Protein AF-A0A923AKQ8-F1 (afdb_monomer)

Mean predicted aligned error: 15.09 Å

Sequence (70 aa):
MRLTIRNPETDRLARELAATTGESITAAVTEAIRQRLQRVRGNVDPHADSRSNGDPDPARPVHDQTGGHR

pLDDT: mean 74.49, std 17.47, range [39.91, 96.19]

Foldseek 3Di:
DDDDDPDPVLVVVLVVQCVVVVHDSVVSVVVVVVVVVCVVVVVPDPPPPPPDDDDDDPDDPPDDDDDDDD

Solvent-accessible surface area (backbone atoms only — not comparable to full-atom values): 4746 Å² total; per-residue (Å²): 137,87,82,82,78,86,47,69,65,59,53,50,53,32,48,53,48,6,65,73,71,73,45,54,46,69,54,40,46,50,50,53,51,49,54,51,48,49,56,60,53,66,68,55,64,92,72,83,72,85,82,75,87,88,84,87,82,88,72,84,80,80,75,90,73,89,79,91,76,134

Radius of gyration: 29.44 Å; Cα contacts (8 Å, |Δi|>4): 18; chains: 1; bounding box: 54×65×62 Å

Structure (mmCIF, N/CA/C/O backbone):
data_AF-A0A9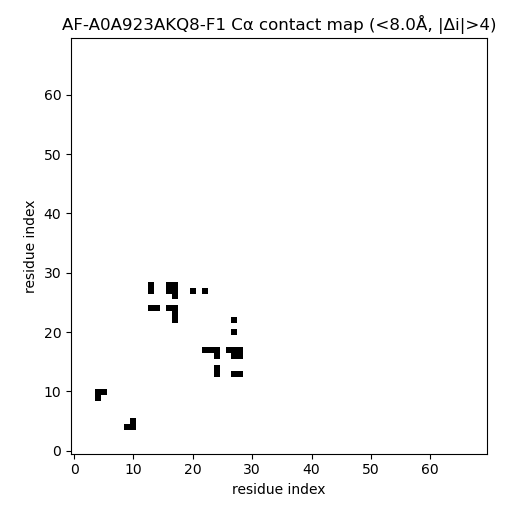23AKQ8-F1
#
_entry.id   AF-A0A923AKQ8-F1
#
loop_
_atom_site.group_PDB
_atom_site.id
_atom_site.type_symbol
_atom_site.label_atom_id
_atom_site.label_alt_id
_atom_site.label_comp_id
_atom_site.label_asym_id
_atom_site.label_entity_id
_atom_site.label_seq_id
_atom_site.pdbx_PDB_ins_code
_atom_site.Cartn_x
_atom_site.Cartn_y
_atom_site.Cartn_z
_atom_site.occupancy
_atom_site.B_iso_or_equiv
_atom_site.auth_seq_id
_atom_site.auth_comp_id
_atom_site.auth_asym_id
_atom_site.auth_atom_id
_atom_site.pdbx_PDB_model_num
ATOM 1 N N . MET A 1 1 ? 8.672 -1.081 12.672 1.00 39.91 1 MET A N 1
ATOM 2 C CA . MET A 1 1 ? 9.603 -1.923 11.875 1.00 39.91 1 MET A CA 1
ATOM 3 C C . MET A 1 1 ? 9.710 -1.349 10.460 1.00 39.91 1 MET A C 1
ATOM 5 O O . MET A 1 1 ? 8.687 -0.912 9.953 1.00 39.91 1 MET A O 1
ATOM 9 N N . ARG A 1 2 ? 10.906 -1.302 9.839 1.00 57.12 2 ARG A N 1
ATOM 10 C CA . ARG A 1 2 ? 11.112 -0.845 8.442 1.00 57.12 2 ARG A CA 1
ATOM 11 C C . ARG A 1 2 ? 11.245 -2.057 7.521 1.00 57.12 2 ARG A C 1
ATOM 13 O O . ARG A 1 2 ? 12.136 -2.874 7.723 1.00 57.12 2 ARG A O 1
ATOM 20 N N . LEU A 1 3 ? 10.379 -2.153 6.519 1.00 59.88 3 LEU A N 1
ATOM 21 C CA . LEU A 1 3 ? 10.478 -3.139 5.448 1.00 59.88 3 LEU A CA 1
ATOM 22 C C . LEU A 1 3 ? 11.241 -2.469 4.296 1.00 59.88 3 LEU A C 1
ATOM 24 O O . LEU A 1 3 ? 10.708 -1.584 3.634 1.00 59.88 3 LEU A O 1
ATOM 28 N N . THR A 1 4 ? 12.523 -2.801 4.119 1.00 58.06 4 THR A N 1
ATOM 29 C CA . THR A 1 4 ? 13.339 -2.218 3.040 1.00 58.06 4 THR A CA 1
ATOM 30 C C . THR A 1 4 ? 13.107 -3.012 1.763 1.00 58.06 4 THR A C 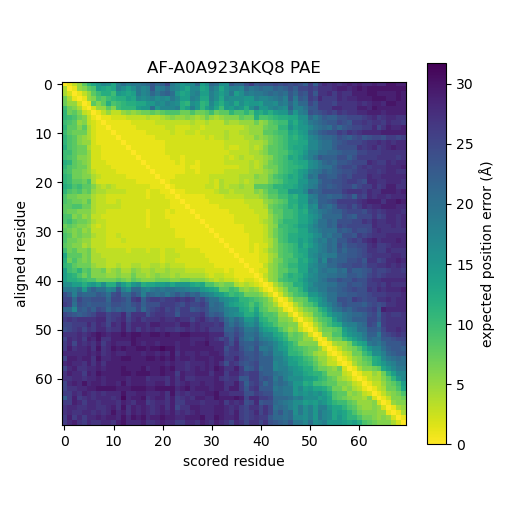1
ATOM 32 O O . THR A 1 4 ? 13.719 -4.057 1.545 1.00 58.06 4 THR A O 1
ATOM 35 N N . ILE A 1 5 ? 12.220 -2.509 0.915 1.00 62.97 5 ILE A N 1
ATOM 36 C CA . ILE A 1 5 ? 12.009 -3.027 -0.433 1.00 62.97 5 ILE A CA 1
ATOM 37 C C . ILE A 1 5 ? 13.224 -2.608 -1.279 1.00 62.97 5 ILE A C 1
ATOM 39 O O . ILE A 1 5 ? 13.392 -1.436 -1.591 1.00 62.97 5 ILE A O 1
ATOM 43 N N . ARG A 1 6 ? 14.121 -3.553 -1.599 1.00 67.81 6 ARG A N 1
ATOM 44 C CA . ARG A 1 6 ? 15.343 -3.313 -2.404 1.00 67.81 6 ARG A CA 1
ATOM 45 C C . ARG A 1 6 ? 15.119 -3.423 -3.916 1.00 67.81 6 ARG A C 1
ATOM 47 O O . ARG A 1 6 ? 16.075 -3.336 -4.679 1.00 67.81 6 ARG A O 1
ATOM 54 N N . ASN A 1 7 ? 13.880 -3.647 -4.346 1.00 80.75 7 ASN A N 1
ATOM 55 C CA . ASN A 1 7 ? 13.541 -3.755 -5.756 1.00 80.75 7 ASN A CA 1
ATOM 56 C C . ASN A 1 7 ? 13.079 -2.378 -6.286 1.00 80.75 7 ASN A C 1
ATOM 58 O O . ASN A 1 7 ? 12.061 -1.870 -5.806 1.00 80.75 7 ASN A O 1
ATOM 62 N N . PRO A 1 8 ? 13.796 -1.771 -7.253 1.00 83.38 8 PRO A N 1
ATOM 63 C CA . PRO A 1 8 ? 13.447 -0.460 -7.804 1.00 83.38 8 PRO A CA 1
ATOM 64 C C . PRO A 1 8 ? 12.097 -0.447 -8.531 1.00 83.38 8 PRO A C 1
ATOM 66 O O . PRO A 1 8 ? 11.434 0.585 -8.562 1.00 83.38 8 PRO A O 1
ATOM 69 N N . GLU A 1 9 ? 11.664 -1.577 -9.092 1.00 87.00 9 GLU A N 1
ATOM 70 C CA . GLU A 1 9 ? 10.340 -1.707 -9.705 1.00 87.00 9 GLU A CA 1
ATOM 71 C C . GLU A 1 9 ? 9.242 -1.593 -8.645 1.00 87.00 9 GLU A C 1
ATOM 73 O O . GLU A 1 9 ? 8.283 -0.845 -8.807 1.00 87.00 9 GLU A O 1
ATOM 78 N N . THR A 1 10 ? 9.417 -2.269 -7.508 1.00 88.25 10 THR A N 1
ATOM 79 C CA . THR A 1 10 ? 8.445 -2.223 -6.414 1.00 88.25 10 THR A CA 1
ATOM 80 C C . THR A 1 10 ? 8.368 -0.836 -5.771 1.00 88.25 10 THR A C 1
ATOM 82 O O . THR A 1 10 ? 7.275 -0.417 -5.408 1.00 88.25 10 THR A O 1
ATOM 85 N N . ASP A 1 11 ? 9.480 -0.097 -5.658 1.00 87.75 11 ASP A N 1
ATOM 86 C CA . ASP A 1 11 ? 9.455 1.304 -5.194 1.00 87.75 11 ASP A CA 1
ATOM 87 C C . ASP A 1 11 ? 8.670 2.208 -6.158 1.00 87.75 11 ASP A C 1
ATOM 89 O O . ASP A 1 11 ? 7.836 2.995 -5.710 1.00 87.75 11 ASP A O 1
ATOM 93 N N . ARG A 1 12 ? 8.866 2.053 -7.476 1.00 90.75 12 ARG A N 1
ATOM 94 C CA . ARG A 1 12 ? 8.101 2.800 -8.490 1.00 90.75 12 ARG A CA 1
ATOM 95 C C . ARG A 1 12 ? 6.609 2.504 -8.399 1.00 90.75 12 ARG A C 1
ATOM 97 O O . ARG A 1 12 ? 5.831 3.435 -8.224 1.00 90.75 12 ARG A O 1
ATOM 104 N N . LEU A 1 13 ? 6.231 1.225 -8.396 1.00 93.12 13 LEU A N 1
ATOM 105 C CA . LEU A 1 13 ? 4.832 0.808 -8.271 1.00 93.12 13 LEU A CA 1
ATOM 106 C C . LEU A 1 13 ? 4.202 1.304 -6.964 1.00 93.12 13 LEU A C 1
ATOM 108 O O . LEU A 1 13 ? 3.058 1.749 -6.952 1.00 93.12 13 LEU A O 1
ATOM 112 N N . ALA A 1 14 ? 4.947 1.268 -5.856 1.00 91.25 14 ALA A N 1
ATOM 113 C CA . ALA A 1 14 ? 4.477 1.769 -4.571 1.00 91.25 14 ALA A CA 1
ATOM 114 C C . ALA A 1 14 ? 4.238 3.289 -4.589 1.00 91.25 14 ALA A C 1
ATOM 116 O O . ALA A 1 14 ? 3.253 3.762 -4.021 1.00 91.25 14 ALA A O 1
ATOM 117 N N . ARG A 1 15 ? 5.112 4.054 -5.256 1.00 91.19 15 ARG A N 1
ATOM 118 C CA . ARG A 1 15 ? 4.946 5.503 -5.456 1.00 91.19 15 ARG A CA 1
ATOM 119 C C . ARG A 1 15 ? 3.768 5.826 -6.364 1.00 91.19 15 ARG A C 1
ATOM 121 O O . ARG A 1 15 ? 3.002 6.723 -6.034 1.00 91.19 15 ARG A O 1
ATOM 128 N N . GLU A 1 16 ? 3.618 5.111 -7.474 1.00 95.38 16 GLU A N 1
ATOM 129 C CA . GLU A 1 16 ? 2.497 5.294 -8.402 1.00 95.38 16 GLU A CA 1
ATOM 130 C C . GLU A 1 16 ? 1.162 4.981 -7.730 1.00 95.38 16 GLU A C 1
ATOM 132 O O . GLU A 1 16 ? 0.212 5.755 -7.851 1.00 95.38 16 GLU A O 1
ATOM 137 N N . LEU A 1 17 ? 1.107 3.892 -6.959 1.00 94.25 17 LEU A N 1
ATOM 138 C CA . LEU A 1 17 ? -0.083 3.525 -6.204 1.00 94.25 17 LEU A CA 1
ATOM 139 C C . LEU A 1 17 ? -0.442 4.611 -5.186 1.00 94.25 17 LEU A C 1
ATOM 141 O O . LEU A 1 17 ? -1.579 5.065 -5.161 1.00 94.25 17 LEU A O 1
ATOM 145 N N . ALA A 1 18 ? 0.533 5.074 -4.405 1.00 94.88 18 ALA A N 1
ATOM 146 C CA . ALA A 1 18 ? 0.337 6.137 -3.424 1.00 94.88 18 ALA A CA 1
ATOM 147 C C . ALA A 1 18 ? -0.125 7.455 -4.063 1.00 94.88 18 ALA A C 1
ATOM 149 O O . ALA A 1 18 ? -1.046 8.098 -3.567 1.00 94.88 18 ALA A O 1
ATOM 150 N N . ALA A 1 19 ? 0.474 7.838 -5.194 1.00 95.62 19 ALA A N 1
ATOM 151 C CA . ALA A 1 19 ? 0.073 9.025 -5.943 1.00 95.62 19 ALA A CA 1
ATOM 152 C C . ALA A 1 19 ? -1.355 8.903 -6.498 1.00 95.62 19 ALA A C 1
ATOM 154 O O . ALA A 1 19 ? -2.090 9.885 -6.520 1.00 95.62 19 ALA A O 1
ATOM 155 N N . THR A 1 20 ? -1.753 7.698 -6.910 1.00 96.19 20 THR A N 1
ATOM 156 C CA . THR A 1 20 ? -3.090 7.426 -7.454 1.00 96.19 20 THR A CA 1
ATOM 157 C C . THR A 1 20 ? -4.159 7.403 -6.363 1.00 96.19 20 THR A C 1
ATOM 159 O O . THR A 1 20 ? -5.260 7.901 -6.585 1.00 96.19 20 THR A O 1
ATOM 162 N N . THR A 1 21 ? -3.861 6.848 -5.183 1.00 92.56 21 THR A N 1
ATOM 163 C CA . THR A 1 21 ? -4.817 6.797 -4.063 1.00 92.56 21 THR A CA 1
ATOM 164 C C . THR A 1 21 ? -4.819 8.065 -3.209 1.00 92.56 21 THR A C 1
ATOM 166 O O . THR A 1 21 ? -5.748 8.277 -2.434 1.00 92.56 21 THR A O 1
ATOM 169 N N . GLY A 1 22 ? -3.805 8.925 -3.352 1.00 95.50 22 GLY A N 1
ATOM 170 C CA . GLY A 1 22 ? -3.619 10.112 -2.515 1.00 95.50 22 GLY A CA 1
ATOM 171 C C . GLY A 1 22 ? -3.151 9.784 -1.093 1.00 95.50 22 GLY A C 1
ATOM 172 O O . GLY A 1 22 ? -3.255 10.619 -0.195 1.00 95.50 22 GLY A O 1
ATOM 173 N N . GLU A 1 23 ? -2.647 8.571 -0.865 1.00 93.81 23 GLU A N 1
ATOM 174 C CA . GLU A 1 23 ? -2.205 8.099 0.444 1.00 93.81 23 GLU A CA 1
ATOM 175 C C . GLU A 1 23 ? -0.677 8.110 0.573 1.00 93.81 23 GLU A C 1
ATOM 177 O O . GLU A 1 23 ? 0.075 8.288 -0.384 1.00 93.81 23 GLU A O 1
ATOM 182 N N . SER A 1 24 ? -0.174 7.874 1.786 1.00 93.56 24 SER A N 1
ATOM 183 C CA . SER A 1 24 ? 1.259 7.631 1.980 1.00 93.56 24 SER A CA 1
ATOM 184 C C . SER A 1 24 ? 1.672 6.289 1.371 1.00 93.56 24 SER A C 1
ATOM 186 O O . SER A 1 24 ? 0.938 5.312 1.498 1.00 93.56 24 SER A O 1
ATOM 188 N N . ILE A 1 25 ? 2.895 6.198 0.830 1.00 89.50 25 ILE A N 1
ATOM 189 C CA . ILE A 1 25 ? 3.475 4.955 0.272 1.00 89.50 25 ILE A CA 1
ATOM 190 C C . ILE A 1 25 ? 3.257 3.755 1.201 1.00 89.50 25 ILE A C 1
ATOM 192 O O . ILE A 1 25 ? 2.810 2.698 0.767 1.00 89.50 25 ILE A O 1
ATOM 196 N N . THR A 1 26 ? 3.508 3.928 2.499 1.00 90.19 26 THR A N 1
ATOM 197 C CA . THR A 1 26 ? 3.293 2.874 3.496 1.00 90.19 26 THR A CA 1
ATOM 198 C C . THR A 1 26 ? 1.835 2.423 3.572 1.00 90.19 26 THR A C 1
ATOM 200 O O . THR A 1 26 ? 1.588 1.223 3.644 1.00 90.19 26 THR A O 1
ATOM 203 N N . ALA A 1 27 ? 0.877 3.353 3.568 1.00 92.50 27 ALA A N 1
ATOM 204 C CA . ALA A 1 27 ? -0.549 3.040 3.660 1.00 92.50 27 ALA A CA 1
ATOM 205 C C . ALA A 1 27 ? -1.024 2.314 2.396 1.00 92.50 27 ALA A C 1
ATOM 207 O O . ALA A 1 27 ? -1.524 1.195 2.496 1.00 92.50 27 ALA A O 1
ATOM 208 N N . ALA A 1 28 ? -0.718 2.877 1.226 1.00 93.94 28 ALA A N 1
ATOM 209 C CA . ALA A 1 28 ? -1.057 2.308 -0.073 1.00 93.94 28 ALA A CA 1
ATOM 210 C C . ALA A 1 28 ? -0.518 0.874 -0.240 1.00 93.94 28 ALA A C 1
ATOM 212 O O . ALA A 1 28 ? -1.250 -0.048 -0.601 1.00 93.94 28 ALA A O 1
ATOM 213 N N . VAL A 1 29 ? 0.760 0.649 0.094 1.00 92.12 29 VAL A N 1
ATOM 214 C CA . VAL A 1 29 ? 1.378 -0.686 0.030 1.00 92.12 29 VAL A CA 1
ATOM 215 C C . VAL A 1 29 ? 0.766 -1.639 1.056 1.00 92.12 29 VAL A C 1
ATOM 217 O O . VAL A 1 29 ? 0.529 -2.806 0.744 1.00 92.12 29 VAL A O 1
ATOM 220 N N . THR A 1 30 ? 0.491 -1.166 2.273 1.00 92.69 30 THR A N 1
ATOM 221 C CA . THR A 1 30 ? -0.125 -2.001 3.314 1.00 92.69 30 THR A CA 1
ATOM 222 C C . THR A 1 30 ? -1.511 -2.474 2.882 1.00 92.69 30 THR A C 1
ATOM 224 O O . THR A 1 30 ? -1.810 -3.663 3.008 1.00 92.69 30 THR A O 1
ATOM 227 N N . GLU A 1 31 ? -2.331 -1.581 2.328 1.00 93.81 31 GLU A N 1
ATOM 228 C CA . GLU A 1 31 ? -3.663 -1.918 1.828 1.00 93.81 31 GLU A CA 1
ATOM 229 C C . GLU A 1 31 ? -3.599 -2.869 0.632 1.00 93.81 31 GLU A C 1
ATOM 231 O O . GLU A 1 31 ? -4.277 -3.896 0.639 1.00 93.81 31 GLU A O 1
ATOM 236 N N . ALA A 1 32 ? -2.716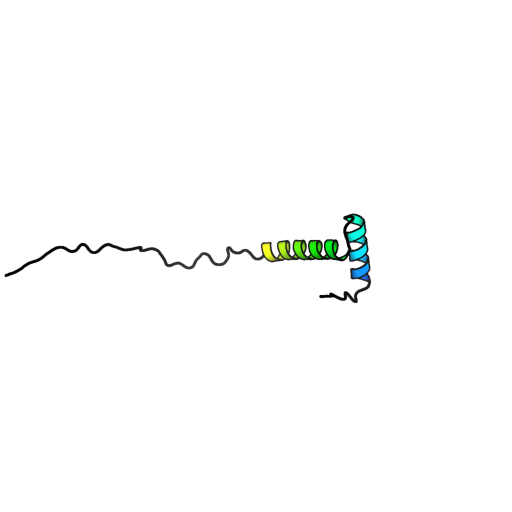 -2.630 -0.341 1.00 92.25 32 ALA A N 1
ATOM 237 C CA . ALA A 1 32 ? -2.539 -3.541 -1.474 1.00 92.25 32 ALA A CA 1
ATOM 238 C C . ALA A 1 32 ? -2.141 -4.961 -1.031 1.00 92.25 32 ALA A C 1
ATOM 240 O O . ALA A 1 32 ? -2.689 -5.954 -1.523 1.00 92.25 32 ALA A O 1
ATOM 241 N N . ILE A 1 33 ? -1.224 -5.076 -0.062 1.00 92.56 33 ILE A N 1
ATOM 242 C CA . ILE A 1 33 ? -0.824 -6.369 0.509 1.00 92.56 33 ILE A CA 1
ATOM 243 C C . ILE A 1 33 ? -2.004 -7.021 1.236 1.00 92.56 33 ILE A C 1
ATOM 245 O O . ILE A 1 33 ? -2.262 -8.208 1.026 1.00 92.56 33 ILE A O 1
ATOM 249 N N . ARG A 1 34 ? -2.743 -6.270 2.064 1.00 92.19 34 ARG A N 1
ATOM 250 C CA . ARG A 1 34 ? -3.928 -6.778 2.777 1.00 92.19 34 ARG A CA 1
ATOM 251 C C . ARG A 1 34 ? -4.984 -7.295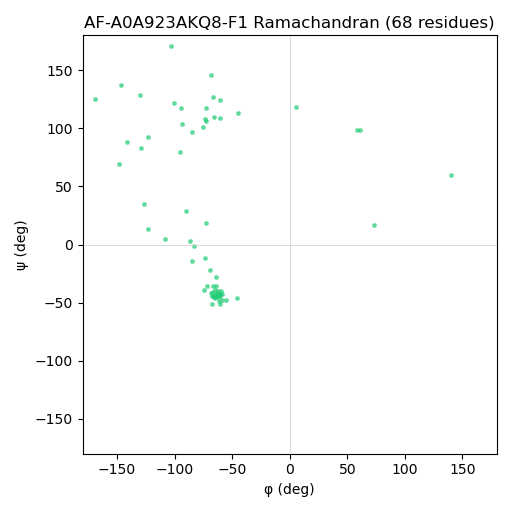 1.811 1.00 92.19 34 ARG A C 1
ATOM 253 O O . ARG A 1 34 ? -5.446 -8.420 1.980 1.00 92.19 34 ARG A O 1
ATOM 260 N N . GLN A 1 35 ? -5.313 -6.529 0.776 1.00 93.69 35 GLN A N 1
ATOM 261 C CA . GLN A 1 35 ? -6.286 -6.917 -0.244 1.00 93.69 35 GLN A CA 1
ATOM 262 C C . GLN A 1 35 ? -5.849 -8.179 -0.993 1.00 93.69 35 GLN A C 1
ATOM 264 O O . GLN A 1 35 ? -6.650 -9.095 -1.200 1.00 93.69 35 GLN A O 1
ATOM 269 N N . ARG A 1 36 ? -4.565 -8.282 -1.364 1.00 91.06 36 ARG A N 1
ATOM 270 C CA . ARG A 1 36 ? -4.037 -9.486 -2.018 1.00 91.06 36 ARG A CA 1
ATOM 271 C C . ARG A 1 36 ? -4.098 -10.696 -1.093 1.00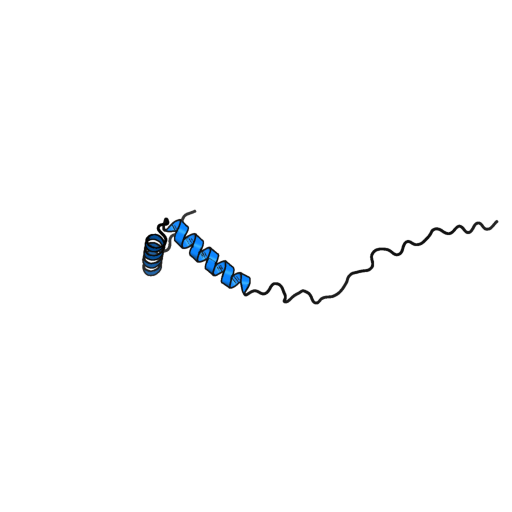 91.06 36 ARG A C 1
ATOM 273 O O . ARG A 1 36 ? -4.536 -11.757 -1.532 1.00 91.06 36 ARG A O 1
ATOM 280 N N . LEU A 1 37 ? -3.707 -10.539 0.171 1.00 91.00 37 LEU A N 1
ATOM 281 C CA . LEU A 1 37 ? -3.803 -11.598 1.172 1.00 91.00 37 LEU A CA 1
ATOM 282 C C . LEU A 1 37 ? -5.248 -12.019 1.410 1.00 91.00 37 LEU A C 1
ATOM 284 O O . LEU A 1 37 ? -5.495 -13.211 1.527 1.00 91.00 37 LEU A O 1
ATOM 288 N N . GLN A 1 38 ? -6.197 -11.087 1.447 1.00 90.38 38 GLN A N 1
ATOM 289 C CA . GLN A 1 38 ? -7.610 -11.409 1.614 1.00 90.38 38 GLN A CA 1
ATOM 290 C C . GLN A 1 38 ? -8.139 -12.232 0.436 1.00 90.38 38 GLN A C 1
ATOM 292 O O . GLN A 1 38 ? -8.818 -13.224 0.666 1.00 90.38 38 GLN A O 1
ATOM 297 N N . ARG A 1 39 ? -7.767 -11.899 -0.808 1.00 87.88 39 ARG A N 1
ATOM 298 C CA . ARG A 1 39 ? -8.128 -12.716 -1.983 1.00 87.88 39 ARG A CA 1
ATOM 299 C C . ARG A 1 39 ? -7.495 -14.104 -1.945 1.00 87.88 39 ARG A C 1
ATOM 301 O O . ARG A 1 39 ? -8.161 -15.084 -2.246 1.00 87.88 39 ARG A O 1
ATOM 308 N N . VAL A 1 40 ? -6.217 -14.195 -1.576 1.00 91.00 40 VAL A N 1
ATOM 309 C CA . VAL A 1 40 ? -5.509 -15.483 -1.502 1.00 91.00 40 VAL A CA 1
ATOM 310 C C . VAL A 1 40 ? -6.057 -16.348 -0.366 1.00 91.00 40 VAL A C 1
ATOM 312 O O . VAL A 1 40 ? -6.267 -17.533 -0.574 1.00 91.00 40 VAL A O 1
ATOM 315 N N . ARG A 1 41 ? -6.331 -15.762 0.807 1.00 84.19 41 ARG A N 1
ATOM 316 C CA . ARG A 1 41 ? -6.899 -16.4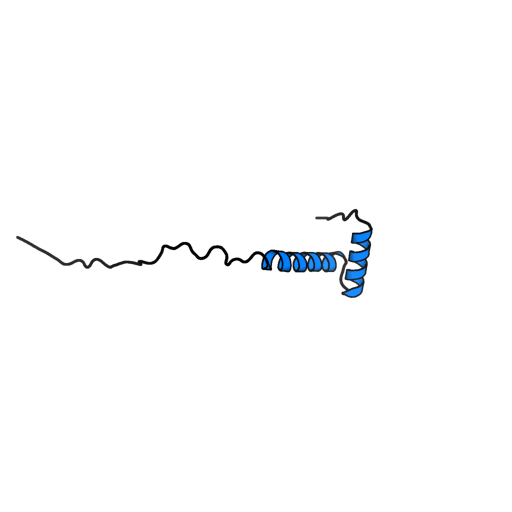48 1.980 1.00 84.19 41 ARG A CA 1
ATOM 317 C C . ARG A 1 41 ? -8.370 -16.812 1.796 1.00 84.19 41 ARG A C 1
ATOM 319 O O . ARG A 1 41 ? -8.782 -17.861 2.261 1.00 84.19 41 ARG A O 1
ATOM 326 N N . GLY A 1 42 ? -9.143 -15.971 1.112 1.00 71.50 42 GLY A N 1
ATOM 327 C CA . GLY A 1 42 ? -10.544 -16.239 0.781 1.00 71.50 42 GLY A CA 1
ATOM 328 C C . GLY A 1 42 ? -10.728 -17.363 -0.243 1.00 71.50 42 GLY A C 1
ATOM 329 O O . GLY A 1 42 ? -11.780 -17.981 -0.255 1.00 71.50 42 GLY A O 1
ATOM 330 N N . ASN A 1 43 ? -9.697 -17.661 -1.043 1.00 60.69 43 ASN A N 1
ATOM 331 C CA . ASN A 1 43 ? -9.637 -18.834 -1.926 1.00 60.69 43 ASN A CA 1
ATOM 332 C C . ASN A 1 43 ? -9.177 -20.119 -1.215 1.00 60.69 43 ASN A C 1
ATOM 334 O O . ASN A 1 43 ? -9.051 -21.158 -1.856 1.00 60.69 43 ASN A O 1
ATOM 338 N N . VAL A 1 44 ? -8.863 -20.056 0.082 1.00 57.50 44 VAL A N 1
ATOM 339 C CA . VAL A 1 44 ? -8.627 -21.246 0.903 1.00 57.50 44 VAL A CA 1
ATOM 340 C C . VAL A 1 44 ? -9.953 -21.533 1.588 1.00 57.50 44 VAL A C 1
ATOM 342 O O . VAL A 1 44 ? -10.186 -21.090 2.708 1.00 57.50 44 VAL A O 1
ATOM 345 N N . ASP A 1 45 ? -10.866 -22.166 0.854 1.00 55.16 45 ASP A N 1
ATOM 346 C CA . ASP A 1 45 ? -12.203 -22.523 1.317 1.00 55.16 45 ASP A CA 1
ATOM 347 C C . ASP A 1 45 ? -12.165 -23.139 2.729 1.00 55.16 45 ASP A C 1
ATOM 349 O O . ASP A 1 45 ? -11.709 -24.274 2.896 1.00 55.16 45 ASP A O 1
ATOM 353 N N . PRO A 1 46 ? -12.716 -22.472 3.761 1.00 56.84 46 PRO A N 1
ATOM 354 C CA . PRO A 1 46 ? -12.882 -23.063 5.089 1.00 56.84 46 PRO A CA 1
ATOM 355 C C . PRO A 1 46 ? -14.010 -24.116 5.127 1.00 56.84 46 PRO A C 1
ATOM 357 O O . PRO A 1 46 ? -14.525 -24.435 6.192 1.00 56.84 46 PRO A O 1
ATOM 360 N N . HIS A 1 47 ? -14.431 -24.644 3.973 1.00 57.69 47 HIS A N 1
ATOM 361 C CA . HIS A 1 47 ? -15.499 -25.640 3.835 1.00 57.69 47 HIS A CA 1
ATOM 362 C C . HIS A 1 47 ? -15.007 -27.042 3.449 1.00 57.69 47 HIS A C 1
ATOM 364 O O . HIS A 1 47 ? -15.827 -27.942 3.272 1.00 57.69 47 HIS A O 1
ATOM 370 N N . ALA A 1 48 ? -13.693 -27.270 3.360 1.00 55.22 48 ALA A N 1
ATOM 371 C CA . ALA A 1 48 ? -13.164 -28.605 3.083 1.00 55.22 48 ALA A CA 1
ATOM 372 C C . ALA A 1 48 ? -13.253 -29.585 4.278 1.00 55.22 48 ALA A C 1
ATOM 374 O O . ALA A 1 48 ? -13.087 -30.781 4.060 1.00 55.22 48 ALA A O 1
ATOM 375 N N . ASP A 1 49 ? -13.569 -29.129 5.502 1.00 54.03 49 ASP A N 1
ATOM 376 C CA . ASP A 1 49 ? -13.429 -29.962 6.718 1.00 54.03 49 ASP A CA 1
ATOM 377 C C . ASP A 1 49 ? -14.705 -30.158 7.571 1.00 54.03 49 ASP A C 1
ATOM 379 O O . ASP A 1 49 ? -14.646 -30.665 8.683 1.00 54.03 49 ASP A O 1
ATOM 383 N N . SER A 1 50 ? -15.909 -29.822 7.090 1.00 52.78 50 SER A N 1
ATOM 384 C CA . SER A 1 50 ? -17.147 -30.032 7.882 1.00 52.78 50 SER A CA 1
ATOM 385 C C . SER A 1 50 ? -17.823 -31.401 7.684 1.00 52.78 50 SER A C 1
ATOM 387 O O . SER A 1 50 ? -19.040 -31.508 7.821 1.00 52.78 50 SER A O 1
ATOM 389 N N . ARG A 1 51 ? -17.081 -32.470 7.353 1.00 52.41 51 ARG A N 1
ATOM 390 C CA . ARG A 1 51 ? -17.661 -33.819 7.129 1.00 52.41 51 ARG A CA 1
ATOM 391 C C . ARG A 1 51 ? -17.037 -34.964 7.936 1.00 52.41 51 ARG A C 1
ATOM 393 O O . ARG A 1 51 ? -17.026 -36.099 7.471 1.00 52.41 51 ARG A O 1
ATOM 400 N N . SER A 1 52 ? -16.617 -34.711 9.170 1.00 51.91 52 SER A N 1
ATOM 401 C CA . SER A 1 52 ? -16.471 -35.779 10.172 1.00 51.91 52 SER A CA 1
ATOM 402 C C . SER A 1 52 ? -17.216 -35.339 11.437 1.00 51.91 52 SER A C 1
ATOM 404 O O . SER A 1 52 ? -16.728 -34.514 12.192 1.00 51.91 52 SER A O 1
ATOM 406 N N . ASN A 1 53 ? -18.533 -35.537 11.505 1.00 57.16 53 ASN A N 1
ATOM 407 C CA . ASN A 1 53 ? -19.183 -36.753 11.999 1.00 57.16 53 ASN A CA 1
ATOM 408 C C . ASN A 1 53 ? -18.836 -37.035 13.473 1.00 57.16 53 ASN A C 1
ATOM 410 O O . ASN A 1 53 ? -17.794 -37.619 13.757 1.00 57.16 53 ASN A O 1
ATOM 414 N N . GLY A 1 54 ? -19.742 -36.654 14.383 1.00 53.78 54 GLY A N 1
ATOM 415 C CA . GLY A 1 54 ? -19.769 -37.190 15.746 1.00 53.78 54 GLY A CA 1
ATOM 416 C C . GLY A 1 54 ? -20.072 -36.198 16.866 1.00 53.78 54 GLY A C 1
ATOM 417 O O . GLY A 1 54 ? -19.239 -36.058 17.743 1.00 53.78 54 GLY A O 1
ATOM 418 N N . ASP A 1 55 ? -21.229 -35.535 16.852 1.00 57.34 55 ASP A N 1
ATOM 419 C CA . ASP A 1 55 ? -22.053 -35.353 18.063 1.00 57.34 55 ASP A CA 1
ATOM 420 C C . ASP A 1 55 ? -23.421 -34.803 17.628 1.00 57.34 55 ASP A C 1
ATOM 422 O O . ASP A 1 55 ? -23.479 -33.829 16.868 1.00 57.34 55 ASP A O 1
ATOM 426 N N . PRO A 1 56 ? -24.525 -35.466 18.010 1.00 56.19 56 PRO A N 1
ATOM 427 C CA . PRO A 1 56 ? -25.044 -35.166 19.342 1.00 56.19 56 PRO A CA 1
ATOM 428 C C . PRO A 1 56 ? -25.697 -36.362 20.062 1.00 56.19 56 PRO A C 1
ATOM 430 O O . PRO A 1 56 ? -26.556 -37.036 19.496 1.00 56.19 56 PRO A O 1
ATOM 433 N N . ASP A 1 57 ? -25.426 -36.534 21.356 1.00 53.59 57 ASP A N 1
ATOM 434 C CA . ASP A 1 57 ? -26.487 -36.965 22.287 1.00 53.59 57 ASP A CA 1
ATOM 435 C C . ASP A 1 57 ? -26.361 -36.246 23.644 1.00 53.59 57 ASP A C 1
ATOM 437 O O . ASP A 1 57 ? -25.689 -36.730 24.563 1.00 53.59 57 ASP A O 1
ATOM 441 N N . PRO A 1 58 ? -26.972 -35.055 23.806 1.00 62.25 58 PRO A N 1
ATOM 442 C CA . PRO A 1 58 ? -27.051 -34.423 25.106 1.00 62.25 58 PRO A CA 1
ATOM 443 C C . PRO A 1 58 ? -28.108 -35.140 25.952 1.00 62.25 58 PRO A C 1
ATOM 445 O O . PRO A 1 58 ? -29.299 -34.860 25.865 1.00 62.25 58 PRO A O 1
ATOM 448 N N . ALA A 1 59 ? -27.613 -35.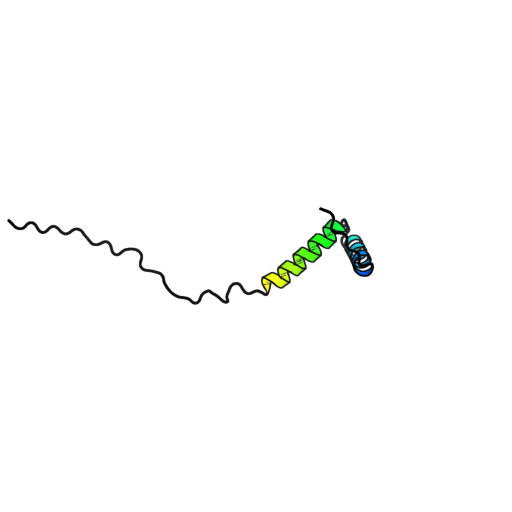996 26.845 1.00 58.66 59 ALA A N 1
ATOM 449 C CA . ALA A 1 59 ? -28.248 -36.373 28.102 1.00 58.66 59 ALA A CA 1
ATOM 450 C C . ALA A 1 59 ? -29.650 -37.001 27.996 1.00 58.66 59 ALA A C 1
ATOM 452 O O . ALA A 1 59 ? -30.680 -36.331 2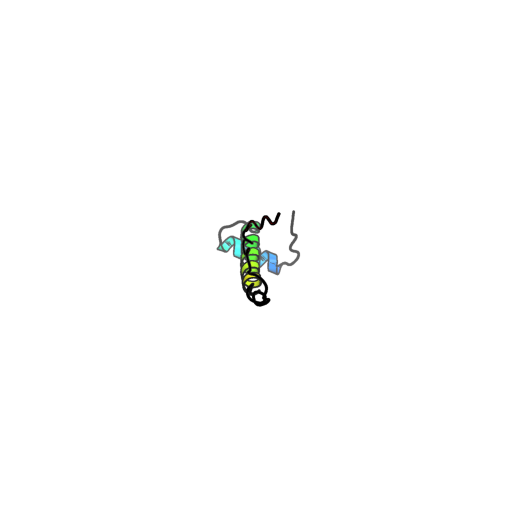8.069 1.00 58.66 59 ALA A O 1
ATOM 453 N N . ARG A 1 60 ? -29.701 -38.336 28.050 1.00 50.50 60 ARG A N 1
ATOM 454 C CA . ARG A 1 60 ? -30.873 -39.021 28.610 1.00 50.50 60 ARG A CA 1
ATOM 455 C C . ARG A 1 60 ? -30.857 -38.828 30.135 1.00 50.50 60 ARG A C 1
ATOM 457 O O . ARG A 1 60 ? -29.925 -39.315 30.775 1.00 50.50 60 ARG A O 1
ATOM 464 N N . PRO A 1 61 ? -31.854 -38.168 30.752 1.00 60.06 61 PRO A N 1
ATOM 465 C CA . PRO A 1 61 ? -31.978 -38.175 32.199 1.00 60.06 61 PRO A CA 1
ATOM 466 C C . PRO A 1 61 ? -32.481 -39.561 32.613 1.00 60.06 61 PRO A C 1
ATOM 468 O O . PRO A 1 61 ? -33.634 -39.928 32.362 1.00 60.06 61 PRO A O 1
ATOM 471 N N . VAL A 1 62 ? -31.602 -40.361 33.217 1.00 66.94 62 VAL A N 1
ATOM 472 C CA . VAL A 1 62 ? -32.017 -41.564 33.940 1.00 66.94 62 VAL A CA 1
ATOM 473 C C . VAL A 1 62 ? -32.839 -41.101 35.144 1.00 66.94 62 VAL A C 1
ATOM 475 O O . VAL A 1 62 ? -32.329 -40.447 36.048 1.00 66.94 62 VAL A O 1
ATOM 478 N N . HIS A 1 63 ? -34.146 -41.358 35.095 1.00 61.34 63 HIS A N 1
ATOM 479 C CA . HIS A 1 63 ? -35.045 -41.088 36.208 1.00 61.34 63 HIS A CA 1
ATOM 480 C C . HIS A 1 63 ? -34.687 -42.013 37.372 1.00 61.34 63 HIS A C 1
ATOM 482 O O . HIS A 1 63 ? -34.648 -43.233 37.210 1.00 61.34 63 HIS A O 1
ATOM 488 N N . ASP A 1 64 ? -34.466 -41.410 38.538 1.00 64.94 64 ASP A N 1
ATOM 489 C CA . ASP A 1 64 ? -34.527 -42.074 39.834 1.00 64.94 64 ASP A CA 1
ATOM 490 C C . ASP A 1 64 ? -35.953 -42.620 40.023 1.00 64.94 64 ASP A C 1
ATOM 492 O O . ASP A 1 64 ? -36.914 -41.858 40.138 1.00 64.94 64 ASP A O 1
ATOM 496 N N . GLN A 1 65 ? -36.112 -43.942 39.961 1.00 58.09 65 GLN A N 1
ATOM 497 C CA . GLN A 1 65 ? -37.332 -44.623 40.392 1.00 58.09 65 GLN A CA 1
ATOM 498 C C . GLN A 1 65 ? -36.962 -45.653 41.452 1.00 58.09 65 GLN A C 1
ATOM 500 O O . GLN A 1 65 ? -36.582 -46.786 41.174 1.00 58.09 65 GLN A O 1
ATOM 505 N N . THR A 1 66 ? -37.042 -45.169 42.686 1.00 60.78 66 THR A N 1
ATOM 506 C CA . THR A 1 66 ? -37.537 -45.845 43.886 1.00 60.78 66 THR A CA 1
ATOM 507 C C . THR A 1 66 ? -37.899 -47.326 43.717 1.00 60.78 66 THR A C 1
ATOM 509 O O . THR A 1 66 ? -38.864 -47.677 43.044 1.00 60.78 66 THR A O 1
ATOM 512 N N . GLY A 1 67 ? -37.201 -48.184 44.457 1.00 51.06 67 GLY A N 1
ATOM 513 C CA . GLY A 1 67 ? -37.557 -49.590 44.622 1.00 51.06 67 GLY A CA 1
ATOM 514 C C . GLY A 1 67 ? -37.146 -50.092 45.995 1.00 51.06 67 GLY A C 1
ATOM 515 O O . GLY A 1 67 ? -36.204 -50.867 46.121 1.00 51.06 67 GLY A O 1
ATOM 516 N N . GLY A 1 68 ? -37.828 -49.609 47.035 1.00 61.62 68 GLY A N 1
ATOM 517 C CA . GLY A 1 68 ? -37.753 -50.212 48.357 1.00 61.62 68 GLY A CA 1
ATOM 518 C C . GLY A 1 68 ? -38.234 -51.658 48.295 1.00 61.62 68 GLY A C 1
ATOM 519 O O . GLY A 1 68 ? -39.365 -51.919 47.896 1.00 61.62 68 GLY A O 1
ATOM 520 N N . HIS A 1 69 ? -37.398 -52.585 48.743 1.00 54.75 69 HIS A N 1
ATOM 521 C CA . HIS A 1 69 ? -37.841 -53.914 49.126 1.00 54.75 69 HIS A CA 1
ATOM 522 C C . HIS A 1 69 ? -37.283 -54.230 50.511 1.00 54.75 69 HIS A C 1
ATOM 524 O O . HIS A 1 69 ? -36.114 -53.982 50.797 1.00 54.75 69 HIS A O 1
ATOM 530 N N . ARG A 1 70 ? -38.226 -54.652 51.356 1.00 57.31 70 ARG A N 1
ATOM 531 C CA . ARG A 1 7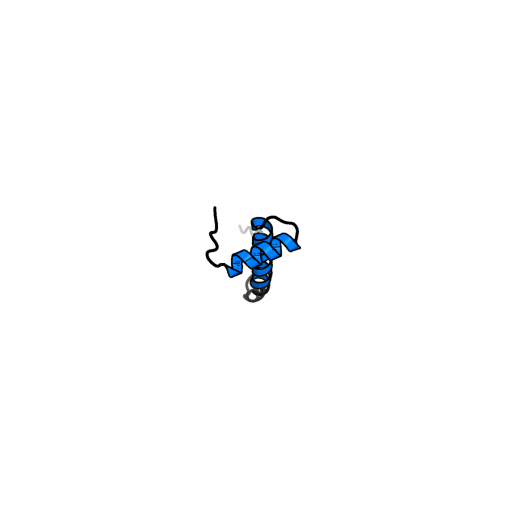0 ? -38.115 -55.045 52.761 1.00 57.31 70 ARG A CA 1
ATOM 532 C C . ARG A 1 70 ? -36.988 -56.023 53.052 1.00 57.31 70 ARG A C 1
ATOM 534 O O . ARG A 1 70 ? -36.738 -56.885 52.183 1.00 57.31 70 ARG A O 1
#

Nearest PDB structures (foldseek):
  5aj4-assembly1_AI  TM=4.231E-01  e=5.515E+00  Sus scrofa
  5kko-assembly1_B-3  TM=4.074E-01  e=7.338E+00  Vibrio cholerae

Secondary structure (DSSP, 8-state):
-------HHHHHHHHHHHHHHTS-HHHHHHHHHHHHHHHHHHTS-TTTT---------------------